Protein AF-A0A0F9IQW6-F1 (afdb_monomer_lite)

pLDDT: mean 81.46, std 12.76, range [48.34, 93.06]

Sequence (50 aa):
MPDLCAICGTEDNDLRECKLCGQHVCRECGDGDHRRGEFACVYCQEEGGD

Radius of gyration: 10.49 Å; chains: 1; bounding box: 20×15×36 Å

Organism: NCBI:txid412755

Secondary structure (DSSP, 8-state):
-PEEPTTT--EES--EE-TTT--EE-TTTEES-SSSS--EEHHHHHHT--

InterPro domains:
  IPR011011 Zinc finger, FYVE/PHD-type [SSF57903] (4-46)
  IPR013083 Zinc finger, RING/FYVE/PHD-type [G3DSA:3.30.40.10] (2-48)

Foldseek 3Di:
DFDAAPPPRDGDNPFDQAPPPRGTHDCVQWPQDDPPRGIHGPVVVVVVPD

Structure (mmCIF, N/CA/C/O backbone):
data_AF-A0A0F9IQW6-F1
#
_entry.id   AF-A0A0F9IQW6-F1
#
loop_
_atom_site.group_PDB
_atom_site.id
_atom_site.type_symbol
_atom_site.label_atom_id
_atom_site.label_alt_id
_atom_site.label_comp_id
_atom_site.label_asym_id
_atom_site.label_entity_id
_atom_site.label_seq_id
_atom_site.pdbx_PDB_ins_code
_atom_site.Cartn_x
_atom_site.Cartn_y
_atom_site.Cartn_z
_atom_site.occupancy
_atom_site.B_iso_or_equiv
_atom_site.auth_seq_id
_atom_site.auth_comp_id
_atom_site.auth_asym_id
_atom_site.auth_atom_id
_atom_site.pdbx_PDB_model_num
ATOM 1 N N . MET A 1 1 ? -4.040 4.991 -15.467 1.00 58.91 1 MET A N 1
ATOM 2 C CA . MET A 1 1 ? -2.606 4.683 -15.299 1.00 58.91 1 MET A CA 1
ATOM 3 C C . MET A 1 1 ? -2.564 3.653 -14.191 1.00 58.91 1 MET A C 1
ATOM 5 O O . MET A 1 1 ? -3.271 3.900 -13.223 1.00 58.91 1 MET A O 1
ATOM 9 N N . PRO A 1 2 ? -1.905 2.497 -14.368 1.00 68.12 2 PRO A N 1
ATOM 10 C CA . PRO A 1 2 ? -1.762 1.543 -13.273 1.00 68.12 2 PRO A CA 1
ATOM 11 C C . PRO A 1 2 ? -1.004 2.224 -12.133 1.00 68.12 2 PRO A C 1
ATOM 13 O O . PRO A 1 2 ? -0.059 2.977 -12.386 1.00 68.12 2 PRO A O 1
ATOM 16 N N . ASP A 1 3 ? -1.448 2.001 -10.904 1.00 86.19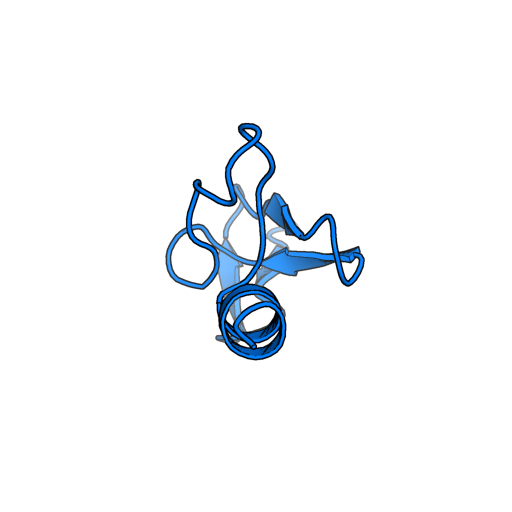 3 ASP A N 1
ATOM 17 C CA . ASP A 1 3 ? -0.721 2.466 -9.734 1.00 86.19 3 ASP A CA 1
ATOM 18 C C . ASP A 1 3 ? 0.321 1.407 -9.347 1.00 86.19 3 ASP A C 1
ATOM 20 O O . ASP A 1 3 ? 0.179 0.213 -9.625 1.00 86.19 3 ASP A O 1
ATOM 24 N N . LEU A 1 4 ? 1.409 1.852 -8.721 1.00 93.06 4 LEU A N 1
ATOM 25 C CA . LEU A 1 4 ? 2.470 0.966 -8.250 1.00 93.06 4 LEU A CA 1
ATOM 26 C C . LEU A 1 4 ? 2.222 0.611 -6.790 1.00 93.06 4 LEU A C 1
ATOM 28 O O . LEU A 1 4 ? 2.004 1.494 -5.959 1.00 93.06 4 LEU A O 1
ATOM 32 N N . CYS A 1 5 ? 2.307 -0.676 -6.456 1.00 92.81 5 CYS A N 1
ATOM 33 C CA . CYS A 1 5 ? 2.283 -1.096 -5.063 1.00 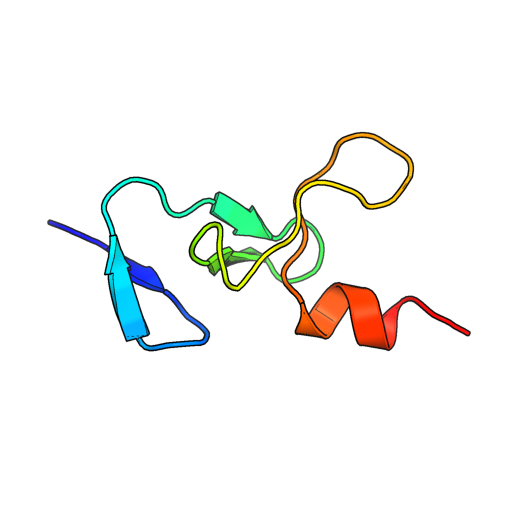92.81 5 CYS A CA 1
ATOM 34 C C . CYS A 1 5 ? 3.421 -0.411 -4.294 1.00 92.81 5 CYS A C 1
ATOM 36 O O . CYS A 1 5 ? 4.592 -0.569 -4.640 1.00 92.81 5 CYS A O 1
ATOM 38 N N . ALA A 1 6 ? 3.088 0.274 -3.199 1.00 91.81 6 ALA A N 1
ATOM 39 C CA . ALA A 1 6 ? 4.069 0.977 -2.373 1.00 91.81 6 ALA A CA 1
ATOM 40 C C . ALA A 1 6 ? 5.114 0.054 -1.705 1.00 91.81 6 ALA A C 1
ATOM 42 O O . ALA A 1 6 ? 6.111 0.546 -1.186 1.00 91.81 6 ALA A O 1
ATOM 43 N N . ILE A 1 7 ? 4.891 -1.268 -1.704 1.00 90.88 7 ILE A N 1
ATOM 44 C CA . ILE A 1 7 ? 5.776 -2.266 -1.083 1.00 90.88 7 ILE A CA 1
ATOM 45 C C . ILE A 1 7 ? 6.656 -2.955 -2.126 1.00 90.88 7 ILE A C 1
ATOM 47 O O . ILE A 1 7 ? 7.877 -2.866 -2.054 1.00 90.88 7 ILE A O 1
ATOM 51 N N . CYS A 1 8 ? 6.054 -3.651 -3.093 1.00 92.69 8 CYS A N 1
ATOM 52 C CA . CYS A 1 8 ? 6.803 -4.447 -4.070 1.00 92.69 8 CYS A CA 1
ATOM 53 C C . CYS A 1 8 ? 7.043 -3.730 -5.405 1.00 92.69 8 CYS A C 1
ATOM 55 O O . CYS A 1 8 ? 7.751 -4.264 -6.255 1.00 92.69 8 CYS A O 1
ATOM 57 N N . GLY A 1 9 ? 6.444 -2.554 -5.623 1.00 92.00 9 GLY A N 1
ATOM 58 C CA . GLY A 1 9 ? 6.574 -1.800 -6.872 1.00 92.00 9 GLY A CA 1
ATOM 59 C C . GLY A 1 9 ? 5.918 -2.463 -8.085 1.00 92.00 9 GLY A C 1
ATOM 60 O O . GLY A 1 9 ? 6.216 -2.081 -9.209 1.00 92.00 9 GLY A O 1
ATOM 61 N N . THR A 1 10 ? 5.053 -3.461 -7.887 1.00 91.00 10 THR A N 1
ATOM 62 C CA . THR A 1 10 ? 4.294 -4.075 -8.986 1.00 91.00 10 THR A CA 1
ATOM 63 C C . THR A 1 10 ? 3.216 -3.119 -9.484 1.00 91.00 10 THR A C 1
ATOM 65 O O . THR A 1 10 ? 2.503 -2.521 -8.677 1.00 91.00 10 THR A O 1
ATOM 68 N N . GLU A 1 11 ? 3.105 -2.991 -10.807 1.00 92.44 11 GLU A N 1
ATOM 69 C CA . GLU A 1 11 ? 1.987 -2.319 -11.469 1.00 92.44 11 GLU A CA 1
ATOM 70 C C . GLU A 1 11 ? 0.726 -3.168 -11.324 1.00 92.44 11 GLU A C 1
ATOM 72 O O . GLU A 1 11 ? 0.659 -4.286 -11.837 1.00 92.44 11 GLU A O 1
ATOM 77 N N . ASP A 1 12 ? -0.282 -2.628 -10.649 1.00 85.88 12 ASP A N 1
ATOM 78 C CA . ASP A 1 12 ? -1.562 -3.298 -10.456 1.00 85.88 12 ASP A CA 1
ATOM 79 C C . ASP A 1 12 ? -2.700 -2.268 -10.554 1.00 85.88 12 ASP A C 1
ATOM 81 O O . ASP A 1 12 ? -2.530 -1.087 -10.252 1.00 85.88 12 ASP A O 1
ATOM 85 N N . ASN A 1 13 ? -3.867 -2.696 -11.034 1.00 85.62 13 ASN A N 1
ATOM 86 C CA . ASN A 1 13 ? -5.041 -1.818 -11.143 1.00 85.62 13 ASN A CA 1
ATOM 87 C C . ASN A 1 13 ? -6.010 -1.989 -9.958 1.00 85.62 13 ASN A C 1
ATOM 89 O O . ASN A 1 13 ? -6.981 -1.245 -9.858 1.00 85.62 13 ASN A O 1
ATOM 93 N N . ASP A 1 14 ? -5.748 -2.949 -9.072 1.00 86.94 14 ASP A N 1
ATOM 94 C CA . ASP A 1 14 ? -6.54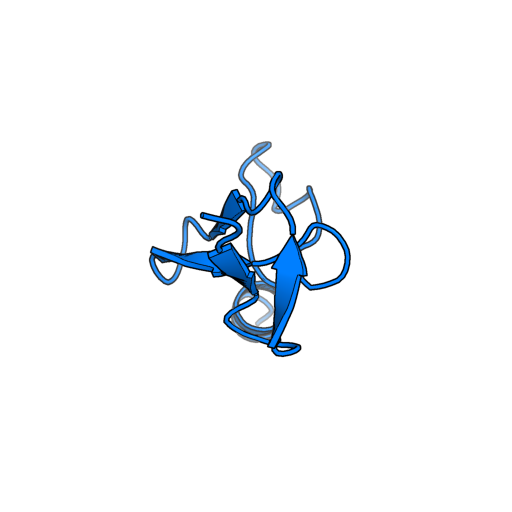2 -3.327 -7.902 1.00 86.94 14 ASP A CA 1
ATOM 95 C C . ASP A 1 14 ? -5.732 -3.109 -6.608 1.00 86.94 14 ASP A C 1
ATOM 97 O O . ASP A 1 14 ? -5.738 -3.920 -5.677 1.00 86.94 14 ASP A O 1
ATOM 101 N N . LEU A 1 15 ? -4.992 -1.997 -6.530 1.00 89.38 15 LEU A N 1
ATOM 102 C CA . LEU A 1 15 ? -4.364 -1.602 -5.273 1.00 89.38 15 LEU A CA 1
ATOM 103 C C . LEU A 1 15 ? -5.430 -1.198 -4.252 1.00 89.38 15 LEU A C 1
ATOM 105 O O . LEU A 1 15 ? -6.394 -0.494 -4.557 1.00 89.38 15 LEU A O 1
ATOM 109 N N . ARG A 1 16 ? -5.212 -1.593 -3.001 1.00 90.12 16 ARG A N 1
ATOM 110 C CA . ARG A 1 16 ? -6.060 -1.223 -1.869 1.00 90.12 16 ARG A CA 1
ATOM 111 C C . ARG A 1 16 ? -5.305 -0.315 -0.912 1.00 90.12 16 ARG A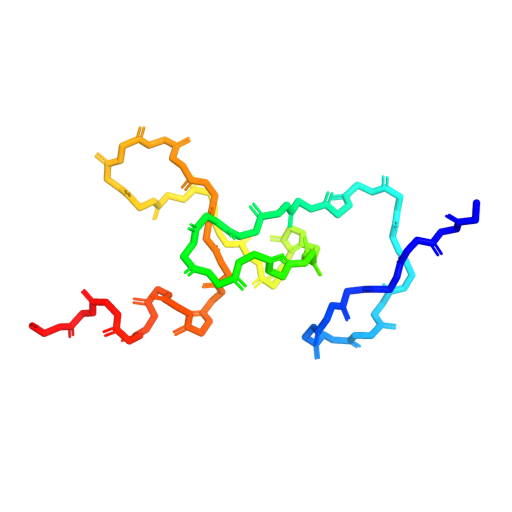 C 1
ATOM 113 O O . ARG A 1 16 ? -4.115 -0.494 -0.665 1.00 90.12 16 ARG A O 1
ATOM 120 N N . GLU A 1 17 ? -6.014 0.659 -0.357 1.00 90.44 17 GLU A N 1
ATOM 121 C CA . GLU A 1 17 ? -5.476 1.565 0.656 1.00 90.44 17 GLU A CA 1
ATOM 122 C C . GLU A 1 17 ? -5.408 0.860 2.018 1.00 90.44 17 GLU A C 1
ATOM 124 O O . GLU A 1 17 ? -6.428 0.416 2.554 1.00 90.44 17 GLU A O 1
ATOM 129 N N . CYS A 1 18 ? -4.211 0.780 2.599 1.00 89.12 18 CYS A N 1
ATOM 130 C CA . CYS A 1 18 ? -4.012 0.326 3.971 1.00 89.12 18 CYS A CA 1
ATOM 131 C C . CYS A 1 18 ? -4.625 1.333 4.952 1.00 89.12 18 CYS A C 1
ATOM 133 O O . CYS A 1 18 ? -4.215 2.492 4.986 1.00 89.12 18 CYS A O 1
ATOM 135 N N . LYS A 1 19 ? -5.551 0.897 5.813 1.00 87.31 19 LYS A N 1
ATOM 136 C CA . LYS A 1 19 ? -6.210 1.802 6.773 1.00 87.31 19 LYS A CA 1
ATOM 137 C C . LYS A 1 19 ? -5.323 2.322 7.899 1.00 87.31 19 LYS A C 1
ATOM 139 O O . LYS A 1 19 ? -5.673 3.320 8.521 1.00 87.31 19 LYS A O 1
ATOM 144 N N . LEU A 1 20 ? -4.176 1.691 8.133 1.00 87.06 20 LEU A N 1
ATOM 145 C CA . LEU A 1 20 ? -3.245 2.089 9.189 1.00 87.06 20 LEU A CA 1
ATOM 146 C C . LEU A 1 20 ? -2.256 3.165 8.719 1.00 87.06 20 LEU A C 1
ATOM 148 O O . LEU A 1 20 ? -2.014 4.126 9.443 1.00 87.06 20 LEU A O 1
ATOM 152 N N . CYS A 1 21 ? -1.716 3.039 7.502 1.00 88.94 21 CYS A N 1
ATOM 153 C CA . CYS A 1 21 ? -0.684 3.946 6.983 1.00 88.94 21 CYS A CA 1
ATOM 154 C C . CYS A 1 21 ? -1.093 4.752 5.739 1.00 88.94 21 CYS A C 1
ATOM 156 O O . CYS A 1 21 ? -0.323 5.599 5.288 1.00 88.94 21 CYS A O 1
ATOM 158 N N . GLY A 1 22 ? -2.270 4.491 5.161 1.00 89.69 22 GLY A N 1
ATOM 159 C CA . GLY A 1 22 ? -2.780 5.174 3.965 1.00 89.69 22 GLY A CA 1
ATOM 160 C C . GLY A 1 22 ? -2.063 4.814 2.659 1.00 89.69 22 GLY A C 1
ATOM 161 O O . GLY A 1 22 ? -2.306 5.444 1.636 1.00 89.69 22 GLY A O 1
ATOM 162 N N . GLN A 1 23 ? -1.158 3.831 2.670 1.00 91.06 23 GLN A N 1
ATOM 163 C CA . GLN A 1 23 ? -0.419 3.415 1.475 1.00 91.06 23 GLN A CA 1
ATOM 164 C C . GLN A 1 23 ? -1.264 2.499 0.585 1.00 91.06 23 GLN A C 1
ATOM 166 O O . GLN A 1 23 ? -1.949 1.605 1.087 1.00 91.06 23 GLN A O 1
ATOM 171 N N . HIS A 1 24 ? -1.162 2.677 -0.733 1.00 92.19 24 HIS A N 1
ATOM 172 C CA . HIS A 1 24 ? -1.779 1.791 -1.720 1.00 92.19 24 HIS A CA 1
ATOM 173 C C . HIS A 1 24 ? -0.888 0.576 -1.969 1.00 92.19 24 HIS A C 1
ATOM 175 O O . HIS A 1 24 ? 0.259 0.702 -2.408 1.00 92.19 24 HIS A O 1
ATOM 181 N N . VAL A 1 25 ? -1.403 -0.615 -1.679 1.00 92.00 25 VAL A N 1
ATOM 182 C CA . VAL A 1 25 ? -0.644 -1.860 -1.810 1.00 92.00 25 VAL A CA 1
ATOM 183 C C . VAL A 1 25 ? -1.464 -2.939 -2.505 1.00 92.00 25 VAL A C 1
ATOM 185 O O . VAL A 1 25 ? -2.694 -2.940 -2.444 1.00 92.00 25 VAL A O 1
ATOM 188 N N . CYS A 1 26 ? -0.780 -3.842 -3.208 1.00 92.00 26 CYS A N 1
ATOM 189 C CA . CYS A 1 26 ? -1.430 -4.953 -3.889 1.00 92.00 26 CYS A CA 1
ATOM 190 C C . CYS A 1 26 ? -1.913 -5.995 -2.873 1.00 92.00 26 CYS A C 1
ATOM 192 O O . CYS A 1 26 ? -1.487 -6.011 -1.716 1.00 92.00 26 CYS A O 1
ATOM 194 N N . ARG A 1 27 ? -2.780 -6.900 -3.328 1.00 87.06 27 ARG A N 1
ATOM 195 C CA . ARG A 1 27 ? -3.348 -7.975 -2.504 1.00 87.06 27 ARG A CA 1
ATOM 196 C C . ARG A 1 27 ? -2.310 -8.971 -1.972 1.00 87.06 27 ARG A C 1
ATOM 198 O O . ARG A 1 27 ? -2.575 -9.653 -0.997 1.00 87.06 27 ARG A O 1
ATOM 205 N N . GLU A 1 28 ? -1.145 -9.082 -2.600 1.00 88.44 28 GLU A N 1
ATOM 206 C CA . GLU A 1 28 ? -0.060 -9.931 -2.083 1.00 88.44 28 GLU A CA 1
ATOM 207 C C . GLU A 1 28 ? 0.707 -9.246 -0.946 1.00 88.44 28 GLU A C 1
ATOM 209 O O . GLU A 1 28 ? 1.162 -9.903 -0.016 1.00 88.44 28 GLU A O 1
ATOM 214 N N . CYS A 1 29 ? 0.828 -7.916 -0.995 1.00 90.19 29 CYS A N 1
ATOM 215 C CA . CYS A 1 29 ? 1.510 -7.114 0.024 1.00 90.19 29 CYS A CA 1
ATOM 216 C C . CYS A 1 29 ? 0.563 -6.544 1.093 1.00 90.19 29 CYS A C 1
ATOM 218 O O . CYS A 1 29 ? 0.994 -5.805 1.984 1.00 90.19 29 CYS A O 1
ATOM 220 N N . GLY A 1 30 ? -0.722 -6.874 1.028 1.00 86.25 30 GLY A N 1
ATOM 221 C CA . GLY A 1 30 ? -1.677 -6.609 2.088 1.00 86.25 30 GLY A CA 1
ATOM 222 C C . GLY A 1 30 ? -2.632 -7.773 2.236 1.00 86.25 30 GLY A C 1
ATOM 223 O O . GLY A 1 30 ? -3.235 -8.213 1.265 1.00 86.25 30 GLY A O 1
ATOM 224 N N . ASP A 1 31 ? -2.771 -8.263 3.458 1.00 77.38 31 ASP A N 1
ATOM 225 C CA . ASP A 1 31 ? -3.706 -9.336 3.759 1.00 77.38 31 ASP A CA 1
ATOM 226 C C . ASP A 1 31 ? -5.051 -8.763 4.220 1.00 77.38 31 ASP A C 1
ATOM 228 O O . ASP A 1 31 ? -5.142 -7.703 4.848 1.00 77.38 31 ASP A O 1
ATOM 232 N N . GLY A 1 32 ? -6.118 -9.450 3.832 1.00 63.03 32 GLY A N 1
ATOM 233 C CA . GLY A 1 32 ? -7.487 -9.050 4.094 1.00 63.03 32 GLY A CA 1
ATOM 234 C C . GLY A 1 32 ? -8.016 -9.541 5.434 1.00 63.03 32 GLY A C 1
ATOM 235 O O . GLY A 1 32 ? -9.150 -10.001 5.446 1.00 63.03 32 GLY A O 1
ATOM 236 N N . ASP A 1 33 ? -7.265 -9.457 6.531 1.00 61.78 33 ASP A N 1
ATOM 237 C CA . ASP A 1 33 ? -7.834 -9.670 7.862 1.00 61.78 33 ASP A CA 1
ATOM 238 C C . ASP A 1 33 ? -7.047 -8.944 8.958 1.00 61.78 33 ASP A C 1
ATOM 240 O O . ASP A 1 33 ? -5.9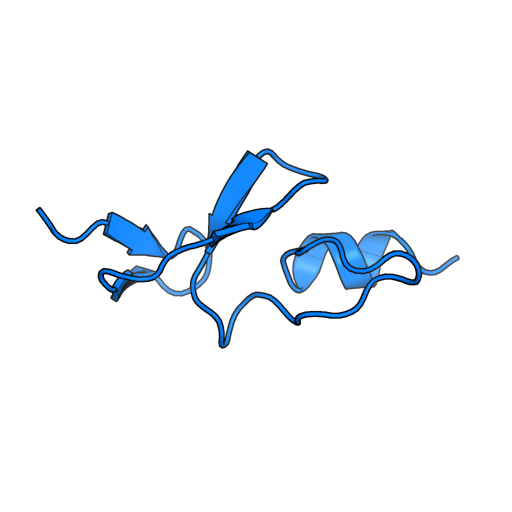77 -9.368 9.383 1.00 61.78 33 ASP A O 1
ATOM 244 N N . HIS A 1 34 ? -7.607 -7.855 9.488 1.00 56.03 34 HIS A N 1
ATOM 245 C CA . HIS A 1 34 ? -7.235 -7.426 10.833 1.00 56.03 34 HIS A CA 1
ATOM 246 C C . HIS A 1 34 ? -8.481 -7.244 11.699 1.00 56.03 34 HIS A C 1
ATOM 248 O O . HIS A 1 34 ? -8.945 -6.132 11.947 1.00 56.03 34 HIS A O 1
ATOM 254 N N . ARG A 1 35 ? -9.076 -8.370 12.123 1.00 57.12 35 ARG A N 1
ATOM 255 C CA . ARG A 1 35 ? -10.107 -8.493 13.182 1.00 57.12 35 ARG A CA 1
ATOM 256 C C . ARG A 1 35 ? -11.431 -7.716 13.013 1.00 57.12 35 ARG A C 1
ATOM 258 O O . ARG A 1 35 ? -12.336 -7.914 13.822 1.00 57.12 35 ARG A O 1
ATOM 265 N N . ARG A 1 36 ? -11.589 -6.852 12.000 1.00 60.16 36 ARG A N 1
ATOM 266 C CA . ARG A 1 36 ? -12.807 -6.044 11.738 1.00 60.16 36 ARG A CA 1
ATOM 267 C C . ARG A 1 36 ? -13.199 -5.935 10.256 1.00 60.16 36 ARG A C 1
ATOM 269 O O . ARG A 1 36 ? -14.128 -5.200 9.937 1.00 60.16 36 ARG A O 1
ATOM 276 N N . GLY A 1 37 ? -12.535 -6.674 9.361 1.00 68.44 37 GLY A N 1
ATOM 277 C CA . GLY A 1 37 ? -12.802 -6.633 7.915 1.00 68.44 37 GLY A CA 1
ATOM 278 C C . GLY A 1 37 ? -12.150 -5.458 7.172 1.00 68.44 37 GLY A C 1
ATOM 279 O O . GLY A 1 37 ? -12.556 -5.140 6.056 1.00 68.44 37 GLY A O 1
ATOM 280 N N . GLU A 1 38 ? -11.156 -4.805 7.778 1.00 81.06 38 GLU A N 1
ATOM 281 C CA . GLU A 1 38 ? -10.405 -3.703 7.168 1.00 81.06 38 GLU A CA 1
ATOM 282 C C . GLU A 1 38 ? -9.089 -4.207 6.562 1.00 81.06 38 GLU A C 1
ATOM 284 O O . GLU A 1 38 ? -8.436 -5.089 7.117 1.00 81.06 38 GLU A O 1
ATOM 289 N N . PHE A 1 39 ? -8.710 -3.649 5.410 1.00 86.62 39 PHE A N 1
ATOM 290 C CA . PHE A 1 39 ? -7.482 -4.004 4.703 1.00 86.62 39 PHE A CA 1
ATOM 291 C C . PHE A 1 39 ? -6.269 -3.292 5.312 1.00 86.62 39 PHE A C 1
ATOM 293 O O . PHE A 1 39 ? -6.276 -2.067 5.489 1.00 86.62 39 PHE A O 1
ATOM 300 N N . ALA A 1 40 ? -5.212 -4.055 5.581 1.00 88.19 40 ALA A N 1
ATOM 301 C CA . ALA A 1 40 ? -3.947 -3.546 6.091 1.00 88.19 40 ALA A CA 1
ATOM 302 C C . ALA A 1 40 ? -2.774 -4.145 5.306 1.00 88.19 40 ALA A C 1
ATOM 304 O O . ALA A 1 40 ? -2.823 -5.296 4.880 1.00 88.19 40 ALA A O 1
ATOM 305 N N . CYS A 1 41 ? -1.702 -3.379 5.117 1.00 90.06 41 CYS A N 1
ATOM 306 C CA . CYS A 1 41 ? -0.481 -3.899 4.511 1.00 90.06 41 CYS A CA 1
ATOM 307 C C . CYS A 1 41 ? 0.290 -4.794 5.492 1.00 90.06 41 CYS A C 1
ATOM 309 O O . CYS A 1 41 ? 0.162 -4.624 6.705 1.00 90.06 41 CYS A O 1
ATOM 311 N N . VAL A 1 42 ? 1.109 -5.713 4.971 1.00 87.81 42 VAL A N 1
ATOM 312 C CA . VAL A 1 42 ? 1.846 -6.697 5.790 1.00 87.81 42 VAL A CA 1
ATOM 313 C C . VAL A 1 42 ? 2.694 -6.043 6.887 1.00 87.81 42 VAL A C 1
ATOM 315 O O . VAL A 1 42 ? 2.640 -6.479 8.028 1.00 87.81 42 VAL A O 1
ATOM 318 N N . TYR A 1 43 ? 3.353 -4.917 6.598 1.00 86.19 43 TYR A N 1
ATOM 319 C CA . TYR A 1 43 ? 4.161 -4.200 7.591 1.00 86.19 43 TYR A CA 1
ATOM 320 C C . TYR A 1 43 ? 3.343 -3.692 8.782 1.00 86.19 43 TYR A C 1
ATOM 322 O O . TYR A 1 43 ? 3.731 -3.875 9.931 1.00 86.19 43 TYR A O 1
ATOM 330 N N . CYS A 1 44 ? 2.186 -3.074 8.527 1.00 86.12 44 CYS A N 1
ATOM 331 C CA . CYS A 1 44 ? 1.347 -2.554 9.606 1.00 86.12 44 CYS A CA 1
ATOM 332 C C . CYS A 1 44 ? 0.638 -3.665 10.391 1.00 86.12 44 CYS A C 1
ATOM 334 O O . CYS A 1 44 ? 0.213 -3.428 11.518 1.00 86.12 44 CYS A O 1
ATOM 336 N N . GLN A 1 45 ? 0.488 -4.855 9.806 1.00 79.25 45 GLN A N 1
ATOM 337 C CA . GLN A 1 45 ? -0.009 -6.024 10.527 1.00 79.25 45 GLN A CA 1
ATOM 338 C C . GLN A 1 45 ? 1.048 -6.574 11.488 1.00 79.25 45 GLN A C 1
ATOM 340 O O . GLN A 1 45 ? 0.718 -6.899 12.625 1.00 79.25 45 GLN A O 1
ATOM 345 N N . GLU A 1 46 ? 2.311 -6.635 11.058 1.00 74.94 46 GLU A N 1
ATOM 346 C CA . GLU A 1 46 ? 3.423 -7.082 11.904 1.00 74.94 46 GLU A CA 1
ATOM 347 C C . GLU A 1 46 ? 3.688 -6.114 13.070 1.00 74.94 46 GLU A C 1
ATOM 349 O O . GLU A 1 46 ? 3.937 -6.561 14.186 1.00 74.94 46 GLU A O 1
ATOM 354 N N . GLU A 1 47 ? 3.560 -4.799 12.857 1.00 65.88 47 GLU A N 1
ATOM 355 C CA . GLU A 1 47 ? 3.716 -3.798 13.930 1.00 65.88 47 GLU A CA 1
ATOM 356 C C . GLU A 1 47 ? 2.516 -3.707 14.892 1.00 65.88 47 GLU A C 1
ATOM 358 O O . GLU A 1 47 ? 2.639 -3.153 15.982 1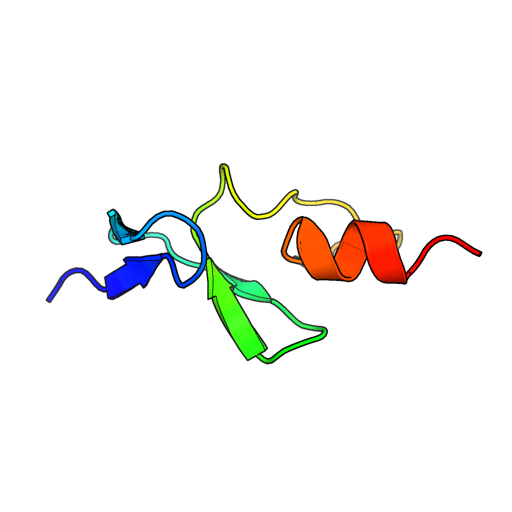.00 65.88 47 GLU A O 1
ATOM 363 N N . GLY A 1 48 ? 1.351 -4.243 14.518 1.00 59.28 48 GLY A N 1
ATOM 364 C CA . GLY A 1 48 ? 0.146 -4.257 15.357 1.00 59.28 48 GLY A CA 1
ATOM 365 C C . GLY A 1 48 ? 0.065 -5.429 16.344 1.00 59.28 48 GLY A C 1
ATOM 366 O O . GLY A 1 48 ? -0.968 -5.590 16.999 1.00 59.28 48 GLY A O 1
ATOM 367 N N . GLY A 1 49 ? 1.105 -6.267 16.410 1.00 55.59 49 GLY A N 1
ATOM 368 C CA . GLY A 1 49 ? 1.146 -7.507 17.180 1.00 55.59 49 GLY A CA 1
ATOM 369 C C . GLY A 1 49 ? 2.108 -7.492 18.370 1.00 55.59 49 GLY A C 1
ATOM 370 O O . GLY A 1 49 ? 3.029 -8.299 18.378 1.00 55.59 49 GLY A O 1
ATOM 371 N N . ASP A 1 50 ? 1.878 -6.632 19.366 1.00 48.34 50 ASP A N 1
ATOM 372 C CA . ASP A 1 50 ? 2.247 -6.868 20.781 1.00 48.34 50 ASP A CA 1
ATOM 373 C C . ASP A 1 50 ? 1.322 -6.073 21.722 1.00 48.34 50 ASP A C 1
ATOM 375 O O . ASP A 1 50 ? 1.149 -4.848 21.506 1.00 48.34 50 ASP A O 1
#